Protein AF-A0A5C6EVF4-F1 (afdb_monomer_lite)

Structure (mmCIF, N/CA/C/O backbone):
data_AF-A0A5C6EVF4-F1
#
_entry.id   AF-A0A5C6EVF4-F1
#
loop_
_atom_site.group_PDB
_atom_site.id
_atom_site.type_symbol
_atom_site.label_atom_id
_atom_site.label_alt_id
_atom_site.label_comp_id
_atom_site.label_asym_id
_atom_site.label_entity_id
_atom_site.label_seq_id
_atom_site.pdbx_PDB_ins_code
_atom_site.Cartn_x
_atom_site.Cartn_y
_atom_site.Cartn_z
_atom_site.occupancy
_atom_site.B_iso_or_equiv
_atom_site.auth_seq_id
_atom_site.auth_comp_id
_atom_site.auth_asym_id
_atom_site.auth_atom_id
_atom_site.pdbx_PDB_model_num
ATOM 1 N N . MET A 1 1 ? 29.140 -7.090 -16.262 1.00 73.50 1 MET A N 1
ATOM 2 C CA . MET A 1 1 ? 27.922 -6.267 -16.407 1.00 73.50 1 MET A CA 1
ATOM 3 C C . MET A 1 1 ? 26.758 -7.102 -15.925 1.00 73.50 1 MET A C 1
ATOM 5 O O . MET A 1 1 ? 26.771 -8.298 -16.196 1.00 73.50 1 MET A O 1
ATOM 9 N N . GLU A 1 2 ? 25.838 -6.505 -15.172 1.00 84.00 2 GLU A N 1
ATOM 10 C CA . GLU A 1 2 ? 24.617 -7.190 -14.732 1.00 84.00 2 GLU A CA 1
ATOM 11 C C . GLU A 1 2 ? 23.631 -7.314 -15.898 1.00 84.00 2 GLU A C 1
ATOM 13 O O . GLU A 1 2 ? 23.546 -6.396 -16.714 1.00 84.00 2 GLU A O 1
ATOM 18 N N . THR A 1 3 ? 22.919 -8.438 -15.994 1.00 90.50 3 THR A N 1
ATOM 19 C CA . THR A 1 3 ? 21.890 -8.670 -17.025 1.00 90.50 3 THR A CA 1
ATOM 20 C C . THR A 1 3 ? 20.532 -8.100 -16.606 1.00 90.50 3 THR A C 1
ATOM 22 O O . THR A 1 3 ? 20.295 -7.849 -15.423 1.00 90.50 3 THR A O 1
ATOM 25 N N . PHE A 1 4 ? 19.599 -7.957 -17.557 1.00 90.12 4 PHE A N 1
ATOM 26 C CA . PHE A 1 4 ? 18.231 -7.516 -17.257 1.00 90.12 4 PHE A CA 1
ATOM 27 C C . PHE A 1 4 ? 17.559 -8.387 -16.186 1.00 90.12 4 PHE A C 1
ATOM 29 O O . PHE A 1 4 ? 16.957 -7.853 -15.262 1.00 90.12 4 PHE A O 1
ATOM 36 N N . ASP A 1 5 ? 17.725 -9.712 -16.248 1.00 90.88 5 ASP A N 1
ATOM 37 C CA . ASP A 1 5 ? 17.155 -10.640 -15.260 1.00 90.88 5 ASP A CA 1
ATOM 38 C C . ASP A 1 5 ? 17.727 -10.426 -13.852 1.00 90.88 5 ASP A C 1
ATOM 40 O O . ASP A 1 5 ? 17.012 -10.529 -12.855 1.00 90.88 5 ASP A O 1
ATOM 44 N N . GLN A 1 6 ? 19.016 -10.086 -13.755 1.00 91.69 6 GLN A N 1
ATOM 45 C CA . GLN A 1 6 ? 19.649 -9.785 -12.471 1.00 91.69 6 GLN A CA 1
ATOM 46 C C . GLN A 1 6 ? 19.089 -8.494 -11.868 1.00 91.69 6 GLN A C 1
ATOM 48 O O . GLN A 1 6 ? 18.802 -8.463 -10.672 1.00 91.69 6 GLN A O 1
ATOM 53 N N . ILE A 1 7 ? 18.858 -7.465 -12.689 1.00 92.06 7 ILE A N 1
ATOM 54 C CA . ILE A 1 7 ? 18.198 -6.217 -12.270 1.00 92.06 7 ILE A CA 1
ATOM 55 C C . ILE A 1 7 ? 16.728 -6.452 -11.922 1.00 92.06 7 ILE A C 1
ATOM 57 O O . ILE A 1 7 ? 16.199 -5.895 -10.955 1.00 92.06 7 ILE A O 1
ATOM 61 N N . TRP A 1 8 ? 16.046 -7.296 -12.694 1.00 91.19 8 TRP A N 1
ATOM 62 C CA . TRP A 1 8 ? 14.661 -7.661 -12.446 1.00 91.19 8 TRP A CA 1
ATOM 63 C C . TRP A 1 8 ? 14.494 -8.283 -11.064 1.00 91.19 8 TRP A C 1
ATOM 65 O O . TRP A 1 8 ? 13.592 -7.874 -10.326 1.00 91.19 8 TRP A O 1
ATOM 75 N N . GLU A 1 9 ? 15.373 -9.221 -10.706 1.00 91.38 9 GLU A N 1
ATOM 76 C CA . GLU A 1 9 ? 15.317 -9.920 -9.426 1.00 91.38 9 GLU A CA 1
ATOM 77 C C . GLU A 1 9 ? 15.802 -9.039 -8.270 1.00 91.38 9 GLU A C 1
ATOM 79 O O . GLU A 1 9 ? 15.127 -8.960 -7.242 1.00 91.38 9 GLU A O 1
ATOM 84 N N . SER A 1 10 ? 16.907 -8.304 -8.443 1.00 91.19 10 SER A N 1
ATOM 85 C CA . SER A 1 10 ? 17.450 -7.431 -7.393 1.00 91.19 10 SER A CA 1
ATOM 86 C C . SER A 1 10 ? 16.506 -6.276 -7.040 1.00 91.19 10 SER A C 1
ATOM 88 O O . SER A 1 10 ? 16.370 -5.919 -5.870 1.00 91.19 10 SER A O 1
ATOM 90 N N . SER A 1 11 ? 15.770 -5.743 -8.021 1.00 89.06 11 SER A N 1
ATOM 91 C CA . SER A 1 11 ? 14.781 -4.682 -7.794 1.00 89.06 11 SER A CA 1
ATOM 92 C C . SER A 1 11 ? 13.552 -5.141 -6.999 1.00 89.06 11 SER A C 1
ATOM 94 O O . SER A 1 11 ? 12.850 -4.296 -6.444 1.00 89.06 11 SER A O 1
ATOM 96 N N . ARG A 1 12 ? 13.269 -6.451 -6.878 1.00 86.38 12 ARG A N 1
ATOM 97 C CA . ARG A 1 12 ? 12.070 -6.948 -6.161 1.00 86.38 12 ARG A CA 1
ATOM 98 C C . ARG A 1 12 ? 12.056 -6.555 -4.690 1.00 86.38 12 ARG A C 1
ATOM 100 O O . ARG A 1 12 ? 10.969 -6.340 -4.152 1.00 86.38 12 ARG A O 1
ATOM 107 N N . THR A 1 13 ? 13.231 -6.456 -4.081 1.00 85.00 13 THR A N 1
ATOM 108 C CA . THR A 1 13 ? 13.448 -6.004 -2.705 1.00 85.00 13 THR A CA 1
ATOM 109 C C . THR A 1 13 ? 14.256 -4.715 -2.737 1.00 85.00 13 THR A C 1
ATOM 111 O O . THR A 1 13 ? 15.478 -4.730 -2.605 1.00 85.00 13 THR A O 1
ATOM 114 N N . ASN A 1 14 ? 13.567 -3.598 -2.956 1.00 87.19 14 ASN A N 1
ATOM 115 C CA . ASN A 1 14 ? 14.191 -2.281 -2.983 1.00 87.19 14 ASN A CA 1
ATOM 116 C C . ASN A 1 14 ? 14.121 -1.608 -1.601 1.00 87.19 14 ASN A C 1
ATOM 118 O O . ASN A 1 14 ? 13.573 -2.149 -0.637 1.00 87.19 14 ASN A O 1
ATOM 122 N N . SER A 1 15 ? 14.673 -0.400 -1.503 1.00 87.62 15 SER A N 1
ATOM 123 C CA . SER A 1 15 ? 14.695 0.393 -0.268 1.00 87.62 15 SER A CA 1
ATOM 124 C C . SER A 1 15 ? 13.306 0.749 0.280 1.00 87.62 15 SER A C 1
ATOM 126 O O . SER A 1 15 ? 13.203 1.111 1.451 1.00 87.62 15 SER A O 1
ATOM 128 N N . LEU A 1 16 ? 12.246 0.632 -0.526 1.00 89.50 16 LEU A N 1
ATOM 129 C CA . LEU A 1 16 ? 10.862 0.973 -0.187 1.00 89.50 16 LEU A CA 1
ATOM 130 C C . LEU A 1 16 ? 9.987 -0.260 0.095 1.00 89.50 16 LEU A C 1
ATOM 132 O O . LEU A 1 16 ? 8.871 -0.109 0.590 1.00 89.50 16 LEU A O 1
ATOM 136 N N . SER A 1 17 ? 10.486 -1.482 -0.127 1.00 88.81 17 SER A N 1
ATOM 137 C CA . SER A 1 17 ? 9.709 -2.725 0.033 1.00 88.81 17 SER A CA 1
ATOM 138 C C . SER A 1 17 ? 9.173 -2.988 1.447 1.00 88.81 17 SER A C 1
ATOM 140 O O . SER A 1 17 ? 8.289 -3.819 1.642 1.00 88.81 17 SER A O 1
ATOM 142 N N . TRP A 1 18 ? 9.673 -2.275 2.456 1.00 91.62 18 TRP A N 1
ATOM 143 C CA . TRP A 1 18 ? 9.192 -2.375 3.835 1.00 91.62 18 TRP A CA 1
ATOM 144 C C . TRP A 1 18 ? 8.047 -1.399 4.161 1.00 91.62 18 TRP A C 1
ATOM 146 O O . TRP A 1 18 ? 7.384 -1.561 5.187 1.00 91.62 18 TRP A O 1
ATOM 156 N N . MET A 1 19 ? 7.779 -0.398 3.315 1.00 93.44 19 MET A N 1
ATOM 157 C CA . MET A 1 19 ? 6.832 0.677 3.630 1.00 93.44 19 MET A CA 1
ATOM 158 C C . MET A 1 19 ? 5.379 0.195 3.641 1.00 93.44 19 MET A C 1
ATOM 160 O O . MET A 1 19 ? 4.650 0.462 4.598 1.00 93.44 19 MET A O 1
ATOM 164 N N . TYR A 1 20 ? 4.964 -0.568 2.623 1.00 93.50 20 TYR A N 1
ATOM 165 C CA . TYR A 1 20 ? 3.634 -1.183 2.585 1.00 93.50 20 TYR A CA 1
ATOM 166 C C . TYR A 1 20 ? 3.358 -2.062 3.822 1.00 93.50 20 TYR A C 1
ATOM 168 O O . TYR A 1 20 ? 2.381 -1.795 4.531 1.00 93.50 20 TYR A O 1
ATOM 176 N N . PRO A 1 21 ? 4.201 -3.062 4.165 1.00 94.75 21 PRO A N 1
ATOM 177 C CA . PRO A 1 21 ? 3.952 -3.875 5.351 1.00 94.75 21 PRO A CA 1
ATOM 178 C C . PRO A 1 21 ? 4.000 -3.047 6.641 1.00 94.75 21 PRO A C 1
ATOM 180 O O . PRO A 1 21 ? 3.198 -3.301 7.539 1.00 94.75 21 PRO A O 1
ATOM 183 N N . ALA A 1 22 ? 4.855 -2.023 6.736 1.00 95.50 22 ALA A N 1
ATOM 184 C CA . ALA A 1 22 ? 4.860 -1.118 7.885 1.00 95.50 22 ALA A CA 1
ATOM 185 C C . ALA A 1 22 ? 3.521 -0.380 8.054 1.00 95.50 22 ALA A C 1
ATOM 187 O O . ALA A 1 22 ? 2.990 -0.334 9.165 1.00 95.50 22 ALA A O 1
ATOM 188 N N . ALA A 1 23 ? 2.924 0.135 6.973 1.00 95.81 23 ALA A N 1
ATOM 189 C CA . ALA A 1 23 ? 1.599 0.758 7.027 1.00 95.81 23 ALA A CA 1
ATOM 190 C C . ALA A 1 23 ? 0.514 -0.230 7.482 1.00 95.81 23 ALA A C 1
ATOM 192 O O . ALA A 1 23 ? -0.317 0.117 8.326 1.00 95.81 23 ALA A O 1
ATOM 193 N N . VAL A 1 24 ? 0.548 -1.471 6.985 1.00 96.62 24 VAL A N 1
ATOM 194 C CA . VAL A 1 24 ? -0.399 -2.523 7.389 1.00 96.62 24 VAL A CA 1
ATOM 195 C C . VAL A 1 24 ? -0.267 -2.852 8.879 1.00 96.62 24 VAL A C 1
ATOM 197 O O . VAL A 1 24 ? -1.267 -2.863 9.600 1.00 96.62 24 VAL A O 1
ATOM 200 N N . TRP A 1 25 ? 0.952 -3.055 9.380 1.00 97.62 25 TRP A N 1
ATOM 201 C CA . TRP A 1 25 ? 1.181 -3.353 10.797 1.00 97.62 25 TRP A CA 1
ATOM 202 C C . TRP A 1 25 ? 0.789 -2.193 11.717 1.00 97.62 25 TRP A C 1
ATOM 204 O O . TRP A 1 25 ? 0.102 -2.408 12.720 1.00 97.62 25 TRP A O 1
ATOM 214 N N . CYS A 1 26 ? 1.149 -0.959 11.359 1.00 97.56 26 CYS A N 1
ATOM 215 C CA . CYS A 1 26 ? 0.763 0.236 12.109 1.00 97.56 26 CYS A CA 1
ATOM 216 C C . CYS A 1 26 ? -0.762 0.412 12.154 1.00 97.56 26 CYS A C 1
ATOM 218 O O . CYS A 1 26 ? -1.328 0.635 13.229 1.00 97.56 26 CYS A O 1
ATOM 220 N N . GLY A 1 27 ? -1.443 0.246 11.016 1.00 97.00 27 GLY A N 1
ATOM 221 C CA . GLY A 1 27 ? -2.901 0.319 10.938 1.00 97.00 27 GLY A CA 1
ATOM 222 C C . GLY A 1 27 ? -3.581 -0.741 11.807 1.00 97.00 27 GLY A C 1
ATOM 223 O O . GLY A 1 27 ? -4.494 -0.425 12.576 1.00 97.00 27 GLY A O 1
ATOM 224 N N . ALA A 1 28 ? -3.090 -1.984 11.773 1.00 97.12 28 ALA A N 1
ATOM 225 C CA . ALA A 1 28 ? -3.585 -3.062 12.626 1.00 97.12 28 ALA A CA 1
ATOM 226 C C . ALA A 1 28 ? -3.408 -2.742 14.122 1.00 97.12 28 ALA A C 1
ATOM 228 O O . ALA A 1 28 ? -4.360 -2.869 14.900 1.00 97.12 28 ALA A O 1
ATOM 229 N N . GLY A 1 29 ? -2.227 -2.259 14.522 1.00 97.19 29 GLY A N 1
ATOM 230 C CA . GLY A 1 29 ? -1.942 -1.841 15.897 1.00 97.19 29 GLY A CA 1
ATOM 231 C C . GLY A 1 29 ? -2.880 -0.732 16.385 1.00 97.19 29 GLY A C 1
ATOM 232 O O . GLY A 1 29 ? -3.440 -0.817 17.482 1.00 97.19 29 GLY A O 1
ATOM 233 N N . ILE A 1 30 ? -3.143 0.269 15.545 1.00 97.00 30 ILE A N 1
ATOM 234 C CA . ILE A 1 30 ? -4.071 1.361 15.866 1.00 97.00 30 ILE A CA 1
ATOM 235 C C . ILE A 1 30 ? -5.510 0.853 15.997 1.00 97.00 30 ILE A C 1
ATOM 237 O O . ILE A 1 30 ? -6.214 1.248 16.928 1.00 97.00 30 ILE A O 1
ATOM 241 N N . LEU A 1 31 ? -5.961 -0.070 15.143 1.00 97.00 31 LEU A N 1
ATOM 242 C CA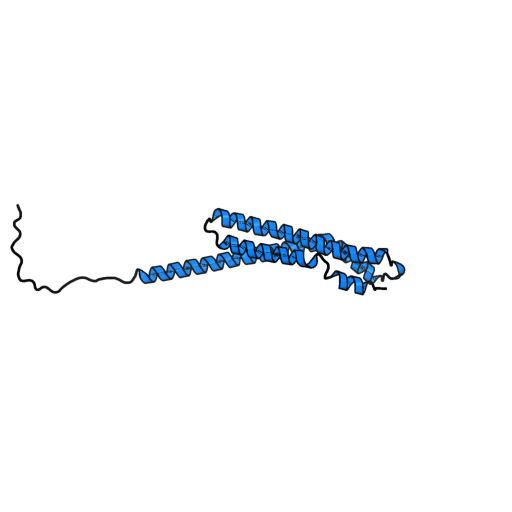 . LEU A 1 31 ? -7.294 -0.674 15.269 1.00 97.00 31 LEU A CA 1
ATOM 243 C C . LEU A 1 31 ? -7.470 -1.455 16.576 1.00 97.00 31 LEU A C 1
ATOM 245 O O . LEU A 1 31 ? -8.554 -1.421 17.182 1.00 97.00 31 LEU A O 1
ATOM 249 N N . ILE A 1 32 ? -6.415 -2.130 17.032 1.00 95.69 32 ILE A N 1
ATOM 250 C CA . ILE A 1 32 ? -6.383 -2.804 18.331 1.00 95.69 32 ILE A CA 1
ATOM 251 C C . ILE A 1 32 ? -6.482 -1.768 19.455 1.00 95.69 32 ILE A C 1
ATOM 253 O O . ILE A 1 32 ? -7.388 -1.865 20.287 1.00 95.69 32 ILE A O 1
ATOM 257 N N . ALA A 1 33 ? -5.646 -0.727 19.439 1.00 95.25 33 ALA A N 1
ATOM 258 C CA . ALA A 1 33 ? -5.661 0.335 20.447 1.00 95.25 33 ALA A CA 1
ATOM 259 C C . ALA A 1 33 ? -7.035 1.029 20.539 1.00 95.25 33 ALA A C 1
ATOM 261 O O . ALA A 1 33 ? -7.625 1.146 21.618 1.00 95.25 33 ALA A O 1
ATOM 262 N N . LEU A 1 34 ? -7.621 1.392 19.394 1.00 94.50 34 LEU A N 1
ATOM 263 C CA . LEU A 1 34 ? -8.960 1.980 19.307 1.00 94.50 34 LEU A CA 1
ATOM 264 C C . LEU A 1 34 ? -10.047 1.050 19.863 1.00 94.50 34 LEU A C 1
ATOM 266 O O . LEU A 1 34 ? -11.064 1.515 20.383 1.00 94.50 34 LEU A O 1
ATOM 270 N N . SER A 1 35 ? -9.862 -0.269 19.782 1.00 91.06 35 SER A N 1
ATOM 271 C CA . SER A 1 35 ? -10.843 -1.239 20.283 1.00 91.06 35 SER A CA 1
ATOM 272 C C . SER A 1 35 ? -10.980 -1.225 21.807 1.00 91.06 35 SER A C 1
ATOM 274 O O . SER A 1 35 ? -12.066 -1.547 22.308 1.00 91.06 35 SER A O 1
ATOM 276 N N . VAL A 1 36 ? -9.948 -0.777 22.527 1.00 91.94 36 VAL A N 1
ATOM 277 C CA . VAL A 1 36 ? -9.935 -0.649 23.994 1.00 91.94 36 VAL A CA 1
ATOM 278 C C . VAL A 1 36 ? -10.648 0.625 24.468 1.00 91.94 36 VAL A C 1
ATOM 280 O O . VAL A 1 36 ? -11.184 0.667 25.578 1.00 91.94 36 VAL A O 1
ATOM 283 N N . ILE A 1 37 ? -10.759 1.649 23.615 1.00 92.44 37 ILE A N 1
ATOM 284 C CA . ILE A 1 37 ? -11.390 2.928 23.966 1.00 92.44 37 ILE A CA 1
ATOM 285 C C . ILE A 1 37 ? -12.845 2.716 24.405 1.00 92.44 37 ILE A C 1
ATOM 287 O O . ILE A 1 37 ? -13.647 2.071 23.715 1.00 92.44 37 ILE A O 1
ATOM 291 N N . LYS A 1 38 ? -13.211 3.292 25.559 1.00 89.38 38 LYS A N 1
ATOM 292 C CA . LYS A 1 38 ? -14.564 3.205 26.137 1.00 89.38 38 LYS A CA 1
ATOM 293 C C . LYS A 1 38 ? -15.587 3.988 25.311 1.00 89.38 38 LYS A C 1
ATOM 295 O O . LYS A 1 38 ? -16.633 3.428 24.965 1.00 89.38 38 LYS A O 1
ATOM 300 N N . ASN A 1 39 ? -15.258 5.227 24.933 1.00 94.38 39 ASN A N 1
ATOM 301 C CA . ASN A 1 39 ? -16.133 6.108 24.157 1.00 94.38 39 ASN A CA 1
ATOM 302 C C . ASN A 1 39 ? -16.507 5.467 22.806 1.00 94.38 39 ASN A C 1
ATOM 304 O O . ASN A 1 39 ? -15.653 5.185 21.966 1.00 94.38 39 ASN A O 1
ATOM 308 N N . ARG A 1 40 ? -17.807 5.213 22.611 1.00 90.62 40 ARG A N 1
ATOM 309 C CA . ARG A 1 40 ? -18.341 4.513 21.434 1.00 90.62 40 ARG A CA 1
ATOM 310 C C . ARG A 1 40 ? -18.195 5.329 20.152 1.00 90.62 40 ARG A C 1
ATOM 312 O O . ARG A 1 40 ? -17.905 4.732 19.117 1.00 90.62 40 ARG A O 1
ATOM 319 N N . TRP A 1 41 ? -18.399 6.641 20.224 1.00 94.06 41 TRP A N 1
ATOM 320 C CA . TRP A 1 41 ? -18.302 7.536 19.072 1.00 94.06 41 TRP A CA 1
ATOM 321 C C . TRP A 1 41 ? -16.861 7.650 18.596 1.00 94.06 41 TRP A C 1
ATOM 323 O O . TRP A 1 41 ? -16.575 7.290 17.457 1.00 94.06 41 TRP A O 1
ATOM 333 N N . LEU A 1 42 ? -15.947 8.010 19.504 1.00 93.88 42 LEU A N 1
ATOM 334 C CA . LEU A 1 42 ? -14.518 8.115 19.201 1.00 93.88 42 LEU A CA 1
ATOM 335 C C . LEU A 1 42 ? -13.956 6.800 18.650 1.00 93.88 42 LEU A C 1
ATOM 337 O O . LEU A 1 42 ? -13.235 6.799 17.662 1.00 93.88 42 LEU A O 1
ATOM 341 N N . ARG A 1 43 ? -14.348 5.660 19.230 1.00 93.69 43 ARG A N 1
ATOM 342 C CA . ARG A 1 43 ? -13.939 4.340 18.736 1.00 93.69 43 ARG A CA 1
ATOM 343 C C . ARG A 1 43 ? -14.429 4.062 17.316 1.00 93.69 43 ARG A C 1
ATOM 345 O O . ARG A 1 43 ? -13.682 3.509 16.520 1.00 93.69 43 ARG A O 1
ATOM 352 N N . ARG A 1 44 ? -15.692 4.365 17.003 1.00 93.56 44 ARG A N 1
ATOM 353 C CA . ARG A 1 44 ? -16.267 4.091 15.675 1.00 93.56 44 ARG A CA 1
ATOM 354 C C . ARG A 1 44 ? -15.655 4.988 14.609 1.00 93.56 44 ARG A C 1
ATOM 356 O O . ARG A 1 44 ? -15.177 4.471 13.608 1.00 93.56 44 ARG A O 1
ATOM 363 N N . ILE A 1 45 ? -15.634 6.295 14.862 1.00 96.25 45 ILE A N 1
ATOM 364 C CA . ILE A 1 45 ? -15.051 7.276 13.943 1.00 96.25 45 ILE A CA 1
ATOM 365 C C . ILE A 1 45 ? -13.558 7.000 13.777 1.00 96.25 45 ILE A C 1
ATOM 367 O O . ILE A 1 45 ? -13.088 6.898 12.653 1.00 96.25 45 ILE A O 1
ATOM 371 N N . GLY A 1 46 ? -12.836 6.772 14.878 1.00 96.12 46 GLY A N 1
ATOM 372 C CA . GLY A 1 46 ? -11.415 6.439 14.844 1.00 96.12 46 GLY A CA 1
ATOM 373 C C . GLY A 1 46 ? -11.123 5.175 14.039 1.00 96.12 46 GLY A C 1
ATOM 374 O O . GLY A 1 46 ? -10.172 5.163 13.270 1.00 96.12 46 GLY A O 1
ATOM 375 N N . LYS A 1 47 ? -11.949 4.122 14.153 1.00 96.44 47 LYS A N 1
ATOM 376 C CA . LYS A 1 47 ? -11.776 2.903 13.345 1.00 96.44 47 LYS A CA 1
ATOM 377 C C . LYS A 1 47 ? -11.979 3.171 11.860 1.00 96.44 47 LYS A C 1
ATOM 379 O O . LYS A 1 47 ? -11.179 2.698 11.068 1.00 96.44 47 LYS A O 1
ATOM 384 N N . LEU A 1 48 ? -13.019 3.919 11.490 1.00 96.88 48 LEU A N 1
ATOM 385 C CA . LEU A 1 48 ? -13.249 4.289 10.092 1.00 96.88 48 LEU A CA 1
ATOM 386 C C . LEU A 1 48 ? -12.083 5.127 9.558 1.00 96.88 48 LEU A C 1
ATOM 388 O O . LEU A 1 48 ? -11.516 4.782 8.528 1.00 96.88 48 LEU A O 1
ATOM 392 N N . ALA A 1 49 ? -11.668 6.156 10.299 1.00 97.31 49 ALA A N 1
ATOM 393 C CA . ALA A 1 49 ? -10.531 6.994 9.938 1.00 97.31 49 ALA A CA 1
ATOM 394 C C . ALA A 1 49 ? -9.236 6.181 9.794 1.00 97.31 49 ALA A C 1
ATOM 396 O O . ALA A 1 49 ? -8.502 6.382 8.835 1.00 97.31 49 ALA A O 1
ATOM 397 N N . ALA A 1 50 ? -8.982 5.225 10.693 1.00 97.12 50 ALA A N 1
ATOM 398 C CA . ALA A 1 50 ? -7.829 4.337 10.597 1.00 97.12 50 ALA A CA 1
ATOM 399 C C . ALA A 1 50 ? -7.914 3.422 9.366 1.00 97.12 50 ALA A C 1
ATOM 401 O O . ALA A 1 50 ? -6.946 3.333 8.625 1.00 97.12 50 ALA A O 1
ATOM 402 N N . ILE A 1 51 ? -9.061 2.785 9.106 1.00 97.75 51 ILE A N 1
ATOM 403 C CA . ILE A 1 51 ? -9.240 1.907 7.937 1.00 97.75 51 ILE A CA 1
ATOM 404 C C . ILE A 1 51 ? -8.965 2.677 6.642 1.00 97.75 51 ILE A C 1
ATOM 406 O O . ILE A 1 51 ? -8.139 2.246 5.844 1.00 97.75 51 ILE A O 1
ATOM 410 N N . PHE A 1 52 ? -9.626 3.820 6.441 1.00 97.50 52 PHE A N 1
ATOM 411 C CA . PHE A 1 52 ? -9.462 4.604 5.216 1.00 97.50 52 PHE A CA 1
ATOM 412 C C . PHE A 1 52 ? -8.079 5.252 5.132 1.00 97.50 52 PHE A C 1
ATOM 414 O O . PHE A 1 52 ? -7.424 5.152 4.100 1.00 97.50 52 PHE A O 1
ATOM 421 N N . GLY A 1 53 ? -7.603 5.867 6.215 1.00 97.62 53 GLY A N 1
ATOM 422 C CA . GLY A 1 53 ? -6.308 6.544 6.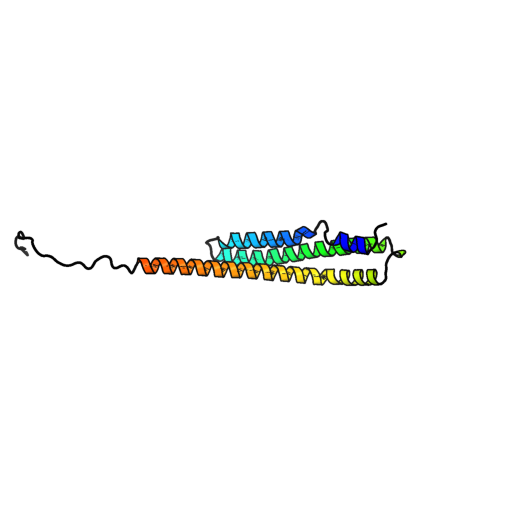242 1.00 97.62 53 GLY A CA 1
ATOM 423 C C . GLY A 1 53 ? -5.144 5.590 5.980 1.00 97.62 53 GLY A C 1
ATOM 424 O O . GLY A 1 53 ? -4.291 5.882 5.147 1.00 97.62 53 GLY A O 1
ATOM 425 N N . PHE A 1 54 ? -5.131 4.418 6.622 1.00 97.56 54 PHE A N 1
ATOM 426 C CA . PHE A 1 54 ? -4.078 3.431 6.383 1.00 97.56 54 PHE A CA 1
ATOM 427 C C . PHE A 1 54 ? -4.230 2.699 5.050 1.00 97.56 54 PHE A C 1
ATOM 429 O O . PHE A 1 54 ? -3.214 2.311 4.485 1.00 97.56 54 PHE A O 1
ATOM 436 N N . ALA A 1 55 ? -5.443 2.538 4.510 1.00 97.38 55 ALA A N 1
ATOM 437 C CA . ALA A 1 55 ? -5.615 2.021 3.151 1.00 97.38 55 ALA A CA 1
ATOM 438 C C . ALA A 1 55 ? -5.049 2.993 2.101 1.00 97.38 55 ALA A C 1
ATOM 440 O O . ALA A 1 55 ? -4.364 2.560 1.175 1.00 97.38 55 ALA A O 1
ATOM 441 N N . ILE A 1 56 ? -5.263 4.303 2.274 1.00 97.50 56 ILE A N 1
ATOM 442 C CA . ILE A 1 56 ? -4.663 5.336 1.416 1.00 97.50 56 ILE A CA 1
ATOM 443 C C . ILE A 1 56 ? -3.137 5.305 1.545 1.00 97.50 56 ILE A C 1
ATOM 445 O O . ILE A 1 56 ? -2.453 5.198 0.536 1.00 97.50 56 ILE A O 1
ATOM 449 N N . LEU A 1 57 ? -2.591 5.302 2.767 1.00 96.75 57 LEU A N 1
ATOM 450 C CA . LEU A 1 57 ? -1.138 5.209 2.969 1.00 96.75 57 LEU A CA 1
ATOM 451 C C . LEU A 1 57 ? -0.537 3.933 2.365 1.00 96.75 57 LEU A C 1
ATOM 453 O O . LEU A 1 57 ? 0.520 3.990 1.750 1.00 96.75 57 LEU A O 1
ATOM 457 N N . ALA A 1 58 ? -1.209 2.789 2.507 1.00 96.44 58 ALA A N 1
ATOM 458 C CA . ALA A 1 58 ? -0.778 1.540 1.890 1.00 96.44 58 ALA A CA 1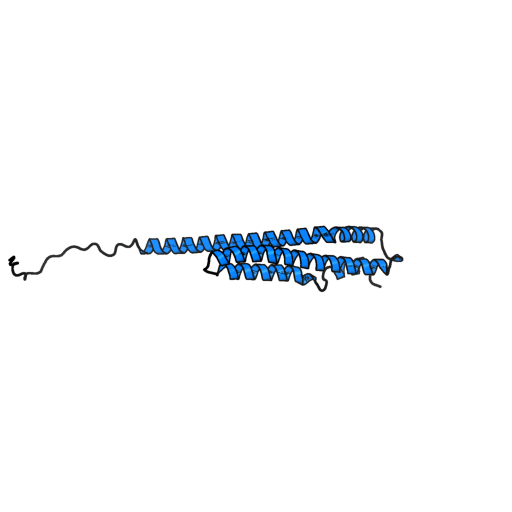
ATOM 459 C C . ALA A 1 58 ? -0.784 1.634 0.355 1.00 96.44 58 ALA A C 1
ATOM 461 O O . ALA A 1 58 ? 0.152 1.158 -0.283 1.00 96.44 58 ALA A O 1
ATOM 462 N N . THR A 1 59 ? -1.791 2.296 -0.224 1.00 97.00 59 THR A N 1
ATOM 463 C CA . THR A 1 59 ? -1.860 2.578 -1.667 1.00 97.00 59 THR A CA 1
ATOM 464 C C . THR A 1 59 ? -0.659 3.417 -2.098 1.00 97.00 59 THR A C 1
ATOM 466 O O . THR A 1 59 ? 0.088 2.998 -2.976 1.00 97.00 59 THR A O 1
ATOM 469 N N . GLU A 1 60 ? -0.410 4.544 -1.431 1.00 96.50 60 GLU A N 1
ATOM 470 C CA . GLU A 1 60 ? 0.708 5.445 -1.740 1.00 96.50 60 GLU A CA 1
ATOM 471 C C . GLU A 1 60 ? 2.070 4.753 -1.606 1.00 96.50 60 GLU A C 1
ATOM 473 O O . GLU A 1 60 ? 2.912 4.840 -2.496 1.00 96.50 60 GLU A O 1
ATOM 478 N N . PHE A 1 61 ? 2.292 4.000 -0.529 1.00 96.19 61 PHE A N 1
ATOM 479 C CA . PHE A 1 61 ? 3.551 3.279 -0.334 1.00 96.19 61 PHE A CA 1
ATOM 480 C C . PHE A 1 61 ? 3.742 2.153 -1.345 1.00 96.19 61 PHE A C 1
ATOM 482 O O . PHE A 1 61 ? 4.855 1.958 -1.829 1.00 96.19 61 PHE A O 1
ATOM 489 N N . SER A 1 62 ? 2.671 1.453 -1.726 1.00 95.31 62 SER A N 1
ATOM 490 C CA . SER A 1 62 ? 2.747 0.472 -2.811 1.00 95.31 62 SER A CA 1
ATOM 491 C C . SER A 1 62 ? 3.018 1.134 -4.168 1.00 95.31 62 SER A C 1
ATOM 493 O O . SER A 1 62 ? 3.778 0.586 -4.962 1.00 95.31 62 SER A O 1
ATOM 495 N N . ALA A 1 63 ? 2.481 2.336 -4.417 1.00 95.62 63 ALA A N 1
ATOM 496 C CA . ALA A 1 63 ? 2.783 3.120 -5.614 1.00 95.62 63 ALA A CA 1
ATOM 497 C C . ALA A 1 63 ? 4.256 3.508 -5.674 1.00 95.62 63 ALA A C 1
ATOM 499 O O . ALA A 1 63 ? 4.894 3.297 -6.701 1.00 95.62 63 ALA A O 1
ATOM 500 N N . GLN A 1 64 ? 4.811 4.002 -4.569 1.00 94.94 64 GLN A N 1
ATOM 501 C CA . GLN A 1 64 ? 6.228 4.348 -4.482 1.00 94.94 64 GLN A CA 1
ATOM 502 C C . GLN A 1 64 ? 7.125 3.122 -4.680 1.00 94.94 64 GLN A C 1
ATOM 504 O O . GLN A 1 64 ? 8.084 3.185 -5.445 1.00 94.94 64 GLN A O 1
ATOM 509 N N . GLU A 1 65 ? 6.797 1.992 -4.049 1.00 94.19 65 GLU A N 1
ATOM 510 C CA . GLU A 1 65 ? 7.549 0.750 -4.218 1.00 94.19 65 GLU A CA 1
ATOM 511 C C . GLU A 1 65 ? 7.524 0.263 -5.674 1.00 94.19 65 GLU A C 1
ATOM 513 O O . GLU A 1 65 ? 8.579 -0.041 -6.229 1.00 94.19 65 GLU A O 1
ATOM 518 N N . ILE A 1 66 ? 6.340 0.182 -6.290 1.00 94.06 66 ILE A N 1
ATOM 519 C CA . ILE A 1 66 ? 6.163 -0.288 -7.673 1.00 94.06 66 ILE A CA 1
ATOM 520 C C . ILE A 1 66 ? 6.846 0.665 -8.657 1.00 94.06 66 ILE A C 1
ATOM 522 O O . ILE A 1 66 ? 7.541 0.211 -9.566 1.00 94.06 66 ILE A O 1
ATOM 526 N N . TYR A 1 67 ? 6.708 1.974 -8.445 1.00 95.25 67 TYR A N 1
ATOM 527 C CA . TYR A 1 67 ? 7.394 2.980 -9.244 1.00 95.25 67 TYR A CA 1
ATOM 528 C C . TYR A 1 67 ? 8.910 2.821 -9.169 1.00 95.25 67 TYR A C 1
ATOM 530 O O . TYR A 1 67 ? 9.566 2.814 -10.205 1.00 95.25 67 TYR A O 1
ATOM 538 N N . GLU A 1 68 ? 9.473 2.636 -7.976 1.00 94.19 68 GLU A N 1
ATOM 539 C CA . GLU A 1 68 ? 10.917 2.478 -7.813 1.00 94.19 68 GLU A CA 1
ATOM 540 C C . GLU A 1 68 ? 11.432 1.197 -8.489 1.00 94.19 68 GLU A C 1
ATOM 542 O O . GLU A 1 68 ? 12.479 1.222 -9.137 1.00 94.19 68 GLU A O 1
ATOM 547 N N . LYS A 1 69 ? 10.671 0.091 -8.426 1.00 93.31 69 LYS A N 1
ATOM 548 C CA . LYS A 1 69 ? 10.984 -1.145 -9.175 1.00 93.31 69 LYS A CA 1
ATOM 549 C C . LYS A 1 69 ? 11.055 -0.878 -10.670 1.00 93.31 69 LYS A C 1
ATOM 551 O O . LYS A 1 69 ? 12.052 -1.208 -11.311 1.00 93.31 69 LYS A O 1
ATOM 556 N N . TRP A 1 70 ? 10.006 -0.264 -11.207 1.00 95.00 70 TRP A N 1
ATOM 557 C CA . TRP A 1 70 ? 9.919 0.057 -12.623 1.00 95.00 70 TRP A CA 1
ATOM 558 C C . TRP A 1 70 ? 11.025 1.028 -13.053 1.00 95.00 70 TRP A C 1
ATOM 560 O O . TRP A 1 70 ? 11.671 0.804 -14.075 1.00 95.00 70 TRP A O 1
ATOM 570 N N . ARG A 1 71 ? 11.304 2.059 -12.244 1.00 94.88 71 ARG A N 1
ATOM 571 C CA . ARG A 1 71 ? 12.342 3.068 -12.492 1.00 94.88 71 ARG A CA 1
ATOM 572 C C . ARG A 1 71 ? 13.718 2.427 -12.647 1.00 94.88 71 ARG A C 1
ATOM 574 O O . ARG A 1 71 ? 14.389 2.706 -13.634 1.00 94.88 71 ARG A O 1
ATOM 581 N N . LEU A 1 72 ? 14.114 1.544 -11.725 1.00 93.75 72 LEU A N 1
ATOM 582 C CA . LEU A 1 72 ? 15.406 0.844 -11.779 1.00 93.75 72 LEU A CA 1
ATOM 583 C C . LEU A 1 72 ? 15.541 -0.021 -13.043 1.00 93.75 72 LEU A C 1
ATOM 585 O O . LEU A 1 72 ? 16.578 -0.011 -13.706 1.00 93.75 72 LEU A O 1
ATOM 589 N N . ARG A 1 73 ? 14.475 -0.741 -13.409 1.00 94.38 73 ARG A N 1
ATOM 590 C CA . ARG A 1 73 ? 14.444 -1.592 -14.611 1.00 94.38 73 ARG A CA 1
ATOM 591 C C . ARG A 1 73 ? 14.492 -0.762 -15.891 1.00 94.38 73 ARG A C 1
ATOM 593 O O . ARG A 1 73 ? 15.179 -1.133 -16.840 1.00 94.38 73 ARG A O 1
ATOM 600 N N . ARG A 1 74 ? 13.778 0.366 -15.9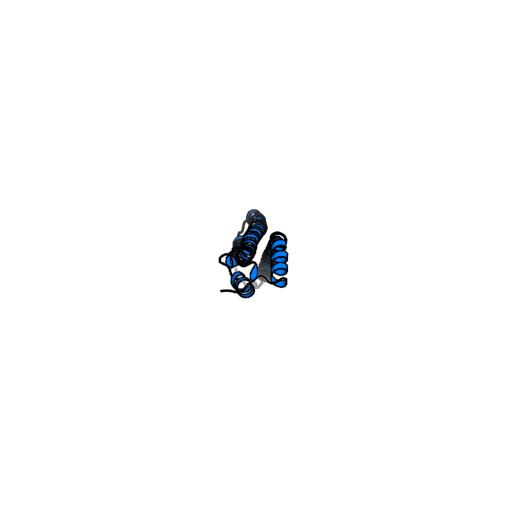08 1.00 94.69 74 ARG A N 1
ATOM 601 C CA . ARG A 1 74 ? 13.749 1.298 -17.035 1.00 94.69 74 ARG A CA 1
ATOM 602 C C . ARG A 1 74 ? 15.103 1.965 -17.244 1.00 94.69 74 ARG A C 1
ATOM 604 O O . ARG A 1 74 ? 15.594 1.976 -18.365 1.00 94.69 74 ARG A O 1
ATOM 611 N N . GLU A 1 75 ? 15.714 2.453 -16.169 1.00 95.00 75 GLU A N 1
ATOM 612 C CA . GLU A 1 75 ? 17.028 3.098 -16.191 1.00 95.00 75 GLU A CA 1
ATOM 613 C C . GLU A 1 75 ? 18.107 2.152 -16.734 1.00 95.00 75 GLU A C 1
ATOM 615 O O . GLU A 1 75 ? 18.884 2.536 -17.608 1.00 95.00 75 GLU A O 1
ATOM 620 N N . TRP A 1 76 ? 18.114 0.886 -16.300 1.00 94.50 76 TRP A N 1
ATOM 621 C CA . TRP A 1 76 ? 19.042 -0.100 -16.855 1.00 94.50 76 TRP A CA 1
ATOM 622 C C . TRP A 1 76 ? 18.806 -0.343 -18.352 1.00 94.50 76 TRP A C 1
ATOM 624 O O . TRP A 1 76 ? 19.774 -0.389 -19.114 1.00 94.50 76 TRP A O 1
ATOM 634 N N . ALA A 1 77 ? 17.542 -0.469 -18.776 1.00 93.88 77 ALA A N 1
ATOM 635 C CA . ALA A 1 77 ? 17.184 -0.727 -20.172 1.00 93.88 77 ALA A CA 1
ATOM 636 C C . ALA A 1 77 ? 17.579 0.431 -21.101 1.00 93.88 77 ALA A C 1
ATOM 638 O O . ALA A 1 77 ? 18.085 0.194 -22.197 1.00 93.88 77 ALA A O 1
ATOM 639 N N . ASP A 1 78 ? 17.403 1.674 -20.647 1.00 94.38 78 ASP A N 1
ATOM 640 C CA . ASP A 1 78 ? 17.791 2.868 -21.402 1.00 94.38 78 ASP A CA 1
ATOM 641 C C . ASP A 1 78 ? 19.326 2.985 -21.542 1.00 94.38 78 ASP A C 1
ATOM 643 O O . ASP A 1 78 ? 19.819 3.455 -22.568 1.00 94.38 78 ASP A O 1
ATOM 647 N N . LEU A 1 79 ? 20.095 2.510 -20.553 1.00 94.88 79 LEU A N 1
ATOM 648 C CA . LEU A 1 79 ? 21.565 2.496 -20.589 1.00 94.88 79 LEU A CA 1
ATOM 649 C C . LEU A 1 79 ? 22.156 1.332 -21.404 1.00 94.88 79 LEU A C 1
ATOM 651 O O . LEU A 1 79 ? 23.277 1.444 -21.904 1.00 94.88 79 LEU A O 1
ATOM 655 N N . HIS A 1 80 ? 21.422 0.224 -21.557 1.00 93.56 80 HIS A N 1
ATOM 656 C CA . HIS A 1 80 ? 21.907 -1.001 -22.208 1.00 93.56 80 HIS A CA 1
ATOM 657 C C . HIS A 1 80 ? 20.977 -1.502 -23.332 1.00 93.56 80 HIS A C 1
ATOM 659 O O . HIS A 1 80 ? 20.642 -2.689 -23.363 1.00 93.56 80 HIS A O 1
ATOM 665 N N . PRO A 1 81 ? 20.600 -0.663 -24.319 1.00 91.56 81 PRO A N 1
ATOM 666 C CA . PRO A 1 81 ? 19.612 -1.036 -25.335 1.00 91.56 81 PRO A CA 1
ATOM 667 C C . PRO A 1 81 ? 20.053 -2.234 -26.186 1.00 91.56 81 PRO A C 1
ATOM 669 O O . PRO A 1 81 ? 19.232 -3.056 -26.575 1.00 91.56 81 PRO A O 1
ATOM 672 N N . ALA A 1 82 ? 21.360 -2.380 -26.433 1.00 92.81 82 ALA A N 1
ATOM 673 C CA . ALA A 1 82 ? 21.917 -3.504 -27.189 1.00 92.81 82 ALA A CA 1
ATOM 674 C C . ALA A 1 82 ? 21.874 -4.848 -26.433 1.00 92.81 82 ALA A C 1
ATOM 676 O O . ALA A 1 82 ? 22.075 -5.893 -27.045 1.00 92.81 82 ALA A O 1
ATOM 677 N N . GLN A 1 83 ? 21.653 -4.826 -25.114 1.00 91.50 83 GLN A N 1
ATOM 678 C CA . GLN A 1 83 ? 21.561 -6.019 -24.262 1.00 91.50 83 GLN A CA 1
ATOM 679 C C . GLN A 1 83 ? 20.107 -6.364 -23.910 1.00 91.50 83 GLN A C 1
ATOM 681 O O . GLN A 1 83 ? 19.861 -7.349 -23.215 1.00 91.50 83 GLN A O 1
ATOM 686 N N . MET A 1 84 ? 19.147 -5.554 -24.367 1.00 92.56 84 MET A N 1
ATOM 687 C CA . MET A 1 84 ? 17.736 -5.735 -24.069 1.00 92.56 84 MET A CA 1
ATOM 688 C C . MET A 1 84 ? 17.129 -6.800 -24.982 1.00 92.56 84 MET A C 1
ATOM 690 O O . MET A 1 84 ? 17.158 -6.675 -26.206 1.00 92.56 84 MET A O 1
ATOM 694 N N . THR A 1 85 ? 16.563 -7.845 -24.385 1.00 92.25 85 THR A N 1
ATOM 695 C CA . THR A 1 85 ? 15.809 -8.866 -25.117 1.00 92.25 85 THR A CA 1
ATOM 696 C C . THR A 1 85 ? 14.385 -8.386 -25.394 1.00 92.25 85 THR A C 1
ATOM 698 O O . THR A 1 85 ? 13.859 -7.515 -24.697 1.00 92.25 85 THR A O 1
ATOM 701 N N . GLU A 1 86 ? 13.738 -8.969 -26.403 1.00 93.38 86 GLU A N 1
ATOM 702 C CA . GLU A 1 86 ? 12.337 -8.671 -26.727 1.00 93.38 86 GLU A CA 1
ATOM 703 C C . GLU A 1 86 ? 11.401 -9.032 -25.560 1.00 93.38 86 GLU A C 1
ATOM 705 O O . GLU A 1 86 ? 10.576 -8.212 -25.153 1.00 93.38 86 GLU A O 1
ATOM 710 N N . ASP A 1 87 ? 11.624 -10.190 -24.931 1.00 92.56 87 ASP A N 1
ATOM 711 C CA . ASP A 1 87 ? 10.904 -10.616 -23.725 1.00 92.56 87 ASP A CA 1
ATOM 712 C C . ASP A 1 87 ? 11.098 -9.633 -22.559 1.00 92.56 87 ASP A C 1
ATOM 714 O O . ASP A 1 87 ? 10.140 -9.273 -21.870 1.00 92.56 87 ASP A O 1
ATOM 718 N N . GLY A 1 88 ? 12.329 -9.150 -22.350 1.00 91.50 88 GLY A N 1
ATOM 719 C CA . GLY A 1 88 ? 12.632 -8.162 -21.316 1.00 91.50 88 GLY A CA 1
ATOM 720 C C . GLY A 1 88 ? 11.917 -6.833 -21.565 1.00 91.50 88 GLY A C 1
ATOM 721 O O . GLY A 1 88 ? 11.374 -6.226 -20.638 1.00 91.50 88 GLY A O 1
ATOM 722 N N . LEU A 1 89 ? 11.856 -6.395 -22.825 1.00 92.00 89 LEU A N 1
ATOM 723 C CA . LEU A 1 89 ? 11.130 -5.190 -23.222 1.00 92.00 89 LEU A CA 1
ATOM 724 C C . LEU A 1 89 ? 9.627 -5.335 -22.983 1.00 92.00 89 LEU A C 1
ATOM 726 O O . LEU A 1 89 ? 9.018 -4.436 -22.401 1.00 92.00 89 LEU A O 1
ATOM 730 N N . GLN A 1 90 ? 9.044 -6.475 -23.356 1.00 94.44 90 GLN A N 1
ATOM 731 C CA . GLN A 1 90 ? 7.637 -6.759 -23.096 1.00 94.44 90 GLN A CA 1
ATOM 732 C C . GLN A 1 90 ? 7.337 -6.769 -21.591 1.00 94.44 90 GLN A C 1
ATOM 734 O O . GLN A 1 90 ? 6.363 -6.149 -21.155 1.00 94.44 90 GLN A O 1
ATOM 739 N N . ALA A 1 91 ? 8.191 -7.407 -20.784 1.00 91.12 91 ALA A N 1
ATOM 740 C CA . ALA A 1 91 ? 8.059 -7.423 -19.329 1.00 91.12 91 ALA A CA 1
ATOM 741 C C . ALA A 1 91 ? 8.101 -6.004 -18.737 1.00 91.12 91 ALA A C 1
ATOM 743 O O . ALA A 1 91 ? 7.256 -5.656 -17.912 1.00 91.12 91 ALA A O 1
ATOM 744 N N . LEU A 1 92 ? 9.022 -5.156 -19.204 1.00 93.44 92 LEU A N 1
ATOM 745 C CA . LEU A 1 92 ? 9.128 -3.759 -18.778 1.00 93.44 92 LEU A CA 1
ATOM 746 C C . LEU A 1 92 ? 7.893 -2.925 -19.165 1.00 93.44 92 LEU A C 1
ATOM 748 O O . LEU A 1 92 ? 7.464 -2.061 -18.397 1.00 93.44 92 LEU A O 1
ATOM 752 N N . THR A 1 93 ? 7.300 -3.173 -20.337 1.00 92.50 93 THR A N 1
ATOM 753 C CA . THR A 1 93 ? 6.054 -2.514 -20.761 1.00 92.50 93 THR A CA 1
ATOM 754 C C . THR A 1 93 ? 4.873 -2.914 -19.878 1.00 92.50 93 THR A C 1
ATOM 756 O O . THR A 1 93 ? 4.117 -2.045 -19.440 1.00 92.50 93 THR A O 1
ATOM 759 N N . VAL A 1 94 ? 4.724 -4.207 -19.578 1.00 91.38 94 VAL A N 1
ATOM 760 C CA . VAL A 1 94 ? 3.666 -4.707 -18.683 1.00 91.38 94 VAL A CA 1
ATOM 761 C C . VAL A 1 94 ? 3.839 -4.148 -17.270 1.00 91.38 94 VAL A C 1
ATOM 763 O O . VAL A 1 94 ? 2.866 -3.713 -16.655 1.00 91.38 94 VAL A O 1
ATOM 766 N N . ASP A 1 95 ? 5.072 -4.092 -16.772 1.00 90.25 95 ASP A N 1
ATOM 767 C CA . ASP A 1 95 ? 5.385 -3.504 -15.468 1.00 90.25 95 ASP A CA 1
ATOM 768 C C . ASP A 1 95 ? 5.051 -2.001 -15.426 1.00 90.25 95 ASP A C 1
ATOM 770 O O . ASP A 1 95 ? 4.483 -1.509 -14.452 1.00 90.25 95 ASP A O 1
ATOM 774 N N . GLY A 1 96 ? 5.286 -1.284 -16.531 1.00 90.69 96 GLY A N 1
ATOM 775 C CA . GLY A 1 96 ? 4.861 0.108 -16.697 1.00 90.69 96 GLY A CA 1
ATOM 776 C C . GLY A 1 96 ? 3.341 0.289 -16.640 1.00 90.69 96 GLY A C 1
ATOM 777 O O . GLY A 1 96 ? 2.849 1.235 -16.025 1.00 90.69 96 GLY A O 1
ATOM 778 N N . ALA A 1 97 ? 2.569 -0.639 -17.211 1.00 90.12 97 ALA A N 1
ATOM 779 C CA . ALA A 1 97 ? 1.110 -0.625 -17.079 1.00 90.12 97 ALA A CA 1
ATOM 780 C C . ALA A 1 97 ? 0.658 -0.880 -15.626 1.00 90.12 97 ALA A C 1
ATOM 782 O O . ALA A 1 97 ? -0.343 -0.317 -15.169 1.00 90.12 97 ALA A O 1
ATOM 783 N N . ASN A 1 98 ? 1.422 -1.676 -14.870 1.00 93.25 98 ASN A N 1
ATOM 784 C CA . ASN A 1 98 ? 1.138 -2.004 -13.474 1.00 93.25 98 ASN A CA 1
ATOM 785 C C . ASN A 1 98 ? 1.357 -0.831 -12.496 1.00 93.25 98 ASN A C 1
ATOM 787 O O . ASN A 1 98 ? 0.865 -0.890 -11.369 1.00 93.25 98 ASN A O 1
ATOM 791 N N . LEU A 1 99 ? 2.007 0.261 -12.922 1.00 92.81 99 LEU A N 1
ATOM 792 C CA . LEU A 1 99 ? 2.203 1.470 -12.106 1.00 92.81 99 LEU A CA 1
ATOM 793 C C . LEU A 1 99 ? 0.893 2.068 -11.569 1.00 92.81 99 LEU A C 1
ATOM 795 O O . LEU A 1 99 ? 0.899 2.746 -10.547 1.00 92.81 99 LEU A O 1
ATOM 799 N N . THR A 1 100 ? -0.228 1.835 -12.256 1.00 89.75 100 THR A N 1
ATOM 800 C CA . THR A 1 100 ? -1.539 2.392 -11.885 1.00 89.75 100 THR A CA 1
ATOM 801 C C . THR A 1 100 ? -2.433 1.370 -11.193 1.00 89.75 100 THR A C 1
ATOM 803 O O . THR A 1 100 ? -2.977 1.639 -10.123 1.00 89.75 100 THR A O 1
ATOM 806 N N . LEU A 1 101 ? -2.579 0.180 -11.779 1.00 92.50 101 LEU A N 1
ATOM 807 C CA . LEU A 1 101 ? -3.488 -0.842 -11.265 1.00 92.50 101 LEU A CA 1
ATOM 808 C C . LEU A 1 101 ? -2.932 -1.545 -10.020 1.00 92.50 101 LEU A C 1
ATOM 810 O O . LEU A 1 101 ? -3.691 -1.834 -9.095 1.00 92.50 101 LEU A O 1
ATOM 814 N N . GLY A 1 102 ? -1.618 -1.783 -9.974 1.00 94.00 102 GLY A N 1
ATOM 815 C CA . GLY A 1 102 ? -0.954 -2.449 -8.858 1.00 94.00 102 GLY A CA 1
ATOM 816 C C . GLY A 1 102 ? -1.244 -1.767 -7.520 1.00 94.00 102 GLY A C 1
ATOM 817 O O . GLY A 1 102 ? -1.783 -2.423 -6.623 1.00 94.00 102 GLY A O 1
ATOM 818 N N . PRO A 1 103 ? -0.993 -0.451 -7.381 1.00 95.69 103 PRO A N 1
ATOM 819 C CA . PRO A 1 103 ? -1.243 0.252 -6.127 1.00 95.69 103 PRO A CA 1
ATOM 820 C C . PRO A 1 103 ? -2.695 0.191 -5.657 1.00 95.69 103 PRO A C 1
ATOM 822 O O . PRO A 1 103 ? -2.955 0.002 -4.470 1.00 95.69 103 PRO A O 1
ATOM 825 N N . LEU A 1 104 ? -3.654 0.280 -6.583 1.00 95.00 104 LEU A N 1
ATOM 826 C CA . LEU A 1 104 ? -5.079 0.181 -6.262 1.00 95.00 104 LEU A CA 1
ATOM 827 C C . LEU A 1 104 ? -5.449 -1.202 -5.715 1.00 95.00 104 LEU A C 1
ATOM 829 O O . LEU A 1 104 ? -6.215 -1.296 -4.754 1.00 95.00 104 LEU A O 1
ATOM 833 N N . ILE A 1 105 ? -4.887 -2.272 -6.287 1.00 95.94 105 ILE A N 1
ATOM 834 C CA . ILE A 1 105 ? -5.099 -3.643 -5.804 1.00 95.94 105 ILE A CA 1
ATOM 835 C C . ILE A 1 105 ? -4.528 -3.805 -4.391 1.00 95.94 105 ILE A C 1
ATOM 837 O O . ILE A 1 105 ? -5.228 -4.309 -3.511 1.00 95.94 105 ILE A O 1
ATOM 841 N N . TYR A 1 106 ? -3.298 -3.344 -4.145 1.00 94.44 106 TYR A N 1
ATOM 842 C CA . TYR A 1 106 ? -2.677 -3.412 -2.816 1.00 94.44 106 TYR A CA 1
ATOM 843 C C . TYR A 1 106 ? -3.427 -2.566 -1.781 1.00 94.44 106 TYR A C 1
ATOM 845 O O . TYR A 1 106 ? -3.672 -3.024 -0.663 1.00 94.44 106 TYR A O 1
ATOM 853 N N . GLY A 1 107 ? -3.868 -1.366 -2.156 1.00 95.69 107 GLY A N 1
ATOM 854 C CA . GLY A 1 107 ? -4.719 -0.514 -1.329 1.00 95.69 107 GLY A CA 1
ATOM 855 C C . GLY A 1 107 ? -6.037 -1.185 -0.948 1.00 95.69 107 GLY A C 1
ATOM 856 O O . GLY A 1 107 ? -6.423 -1.204 0.225 1.00 95.69 107 GLY A O 1
ATOM 857 N N . PHE A 1 108 ? -6.708 -1.801 -1.923 1.00 97.06 108 PHE A N 1
ATOM 858 C CA . PHE A 1 108 ? -7.939 -2.554 -1.693 1.00 97.06 108 PHE A CA 1
ATOM 859 C C . PHE A 1 108 ? -7.706 -3.786 -0.810 1.00 97.06 108 PHE A C 1
ATOM 861 O O . PHE A 1 108 ? -8.486 -4.052 0.106 1.00 97.06 108 PHE A O 1
ATOM 868 N N . GLN A 1 109 ? -6.603 -4.508 -1.014 1.00 97.19 109 GLN A N 1
ATOM 869 C CA . GLN A 1 109 ? -6.221 -5.633 -0.165 1.00 97.19 109 GLN A CA 1
ATOM 870 C C . GLN A 1 109 ? -6.000 -5.188 1.288 1.00 97.19 109 GLN A C 1
ATOM 872 O O . GLN A 1 109 ? -6.547 -5.804 2.205 1.00 97.19 109 GLN A O 1
ATOM 877 N N . ALA A 1 110 ? -5.262 -4.098 1.512 1.00 96.88 110 ALA A N 1
ATOM 878 C CA . ALA A 1 110 ? -5.056 -3.529 2.842 1.00 96.88 110 ALA A CA 1
ATOM 879 C C . ALA A 1 110 ? -6.386 -3.106 3.488 1.00 96.88 110 ALA A C 1
ATOM 881 O O . ALA A 1 110 ? -6.640 -3.427 4.651 1.00 96.88 110 ALA A O 1
ATOM 882 N N . PHE A 1 111 ? -7.278 -2.464 2.726 1.00 97.75 111 PHE A N 1
ATOM 883 C CA . PHE A 1 111 ? -8.626 -2.126 3.183 1.00 97.75 111 PHE A CA 1
ATOM 884 C C . PHE A 1 111 ? -9.392 -3.363 3.675 1.00 97.75 111 PHE A C 1
ATOM 886 O O . PHE A 1 111 ? -9.919 -3.352 4.790 1.00 97.75 111 PHE A O 1
ATOM 893 N N . LEU A 1 112 ? -9.412 -4.450 2.896 1.00 98.19 112 LEU A N 1
ATOM 894 C CA . LEU A 1 112 ? -10.071 -5.700 3.287 1.00 98.19 112 LEU A CA 1
ATOM 895 C C . LEU A 1 112 ? -9.464 -6.303 4.559 1.00 98.19 112 LEU A C 1
ATOM 897 O O . LEU A 1 112 ? -10.207 -6.738 5.442 1.00 98.19 112 LEU A O 1
ATOM 901 N N . VAL A 1 113 ? -8.134 -6.283 4.691 1.00 97.88 113 VAL A N 1
ATOM 902 C CA . VAL A 1 113 ? -7.435 -6.736 5.904 1.00 97.88 113 VAL A CA 1
ATOM 903 C C . VAL A 1 113 ? -7.885 -5.922 7.118 1.00 97.88 113 VAL A C 1
ATOM 905 O O . VAL A 1 113 ? -8.274 -6.492 8.139 1.00 97.88 113 VAL A O 1
ATOM 908 N N . PHE A 1 114 ? -7.906 -4.593 7.013 1.00 98.12 114 PHE A N 1
ATOM 909 C CA . PHE A 1 114 ? -8.331 -3.724 8.108 1.00 98.12 114 PHE A CA 1
ATOM 910 C C . PHE A 1 114 ? -9.805 -3.903 8.473 1.00 98.12 114 PHE A C 1
ATOM 912 O O . PHE A 1 114 ? -10.142 -3.928 9.660 1.00 98.12 114 PHE A O 1
ATOM 919 N N . VAL A 1 115 ? -10.684 -4.076 7.483 1.00 97.69 115 VAL A N 1
ATOM 920 C CA . VAL A 1 115 ? -12.096 -4.404 7.711 1.00 97.69 115 VAL A CA 1
ATOM 921 C C . VAL A 1 115 ? -12.220 -5.740 8.443 1.00 97.69 115 VAL A C 1
ATOM 923 O O . VAL A 1 115 ? -12.913 -5.807 9.460 1.00 97.69 115 VAL A O 1
ATOM 926 N N . GLY A 1 116 ? -11.505 -6.776 7.997 1.00 97.81 116 GLY A N 1
ATOM 927 C CA . GLY A 1 116 ? -11.475 -8.087 8.646 1.00 97.81 116 GLY A CA 1
ATOM 928 C C . GLY A 1 116 ? -11.043 -8.003 10.111 1.00 97.81 116 GLY A C 1
ATOM 929 O O . GLY A 1 116 ? -11.745 -8.498 10.995 1.00 97.81 116 GLY A O 1
ATOM 930 N N . ILE A 1 117 ? -9.951 -7.285 10.396 1.00 96.81 117 ILE A N 1
ATOM 931 C CA . ILE A 1 117 ? -9.475 -7.031 11.766 1.00 96.81 117 ILE A CA 1
ATOM 932 C C . ILE A 1 117 ? -10.539 -6.284 12.579 1.00 96.81 117 ILE A C 1
ATOM 934 O O . ILE A 1 117 ? -10.856 -6.663 13.708 1.00 96.81 117 ILE A O 1
ATOM 938 N N . ALA A 1 118 ? -11.126 -5.222 12.024 1.00 95.56 118 ALA A N 1
ATOM 939 C CA . ALA A 1 118 ? -12.113 -4.410 12.725 1.00 95.56 118 ALA A CA 1
ATOM 940 C C . ALA A 1 118 ? -13.387 -5.199 13.071 1.00 95.56 118 ALA A C 1
ATOM 942 O O . ALA A 1 118 ? -13.923 -5.028 14.178 1.00 95.56 118 ALA A O 1
ATOM 943 N N . VAL A 1 119 ? -13.854 -6.059 12.160 1.00 96.12 119 VAL A N 1
ATOM 944 C CA . VAL A 1 119 ? -14.979 -6.982 12.369 1.00 96.12 119 VAL A CA 1
ATOM 945 C C . VAL A 1 119 ? -14.612 -8.031 13.415 1.00 96.12 119 VAL A C 1
ATOM 947 O O . VAL A 1 119 ? -15.331 -8.152 14.407 1.00 96.12 119 VAL A O 1
ATOM 950 N N . GLY A 1 120 ? -13.468 -8.705 13.273 1.00 96.31 120 GLY A N 1
ATOM 951 C CA . GLY A 1 120 ? -12.991 -9.717 14.220 1.00 96.31 120 GLY A CA 1
ATOM 952 C C . GLY A 1 120 ? -12.886 -9.182 15.650 1.00 96.31 120 GLY A C 1
ATOM 953 O O . GLY A 1 120 ? -13.441 -9.767 16.580 1.00 96.31 120 GLY A O 1
ATOM 954 N N . LEU A 1 121 ? -12.291 -7.998 15.832 1.00 94.19 121 LEU A N 1
ATOM 955 C CA . LEU A 1 121 ? -12.216 -7.325 17.136 1.00 94.19 121 LEU A CA 1
ATOM 956 C C . LEU A 1 121 ? -13.602 -6.961 17.694 1.00 94.19 121 LEU A C 1
ATOM 958 O O . LEU A 1 121 ? -13.806 -6.939 18.910 1.00 94.19 121 LEU A O 1
ATOM 962 N N . SER A 1 122 ? -14.565 -6.652 16.824 1.00 91.31 122 SER A N 1
ATOM 963 C CA . SER A 1 122 ? -15.935 -6.330 17.235 1.00 91.31 122 SER A CA 1
ATOM 964 C C . SER A 1 122 ? -16.702 -7.574 17.690 1.00 91.31 122 SER A C 1
ATOM 966 O O . SER A 1 122 ? -17.364 -7.515 18.728 1.00 91.31 122 SER A O 1
ATOM 968 N N . VAL A 1 123 ? -16.563 -8.695 16.973 1.00 92.62 123 VAL A N 1
ATOM 969 C CA . VAL A 1 123 ? -17.132 -9.999 17.350 1.00 92.62 123 VAL A CA 1
ATOM 970 C C . VAL A 1 123 ? -16.524 -10.487 18.660 1.00 92.62 123 VAL A C 1
ATOM 972 O O . VAL A 1 123 ? -17.257 -10.788 19.600 1.00 92.62 123 VAL A O 1
ATOM 975 N N . LEU A 1 124 ? -15.193 -10.468 18.775 1.00 92.19 124 LEU A N 1
ATOM 976 C CA . LEU A 1 124 ? -14.481 -10.885 19.983 1.00 92.19 124 LEU A CA 1
ATOM 977 C C . LEU A 1 124 ? -14.971 -10.118 21.219 1.00 92.19 124 LEU A C 1
ATOM 979 O O . LEU A 1 124 ? -15.258 -10.696 22.267 1.00 92.19 124 LEU A O 1
ATOM 983 N N . ARG A 1 125 ? -15.152 -8.801 21.086 1.00 86.94 125 ARG A N 1
ATOM 984 C CA . ARG A 1 125 ? -15.689 -7.970 22.167 1.00 86.94 125 ARG A CA 1
ATOM 985 C C . ARG A 1 125 ? -17.136 -8.319 22.523 1.00 86.94 125 ARG A C 1
ATOM 987 O O . ARG A 1 125 ? -17.494 -8.248 23.699 1.00 86.94 125 ARG A O 1
ATOM 994 N N . ALA A 1 126 ? -17.973 -8.640 21.537 1.00 87.31 126 ALA A N 1
ATOM 995 C CA . ALA A 1 126 ? -19.352 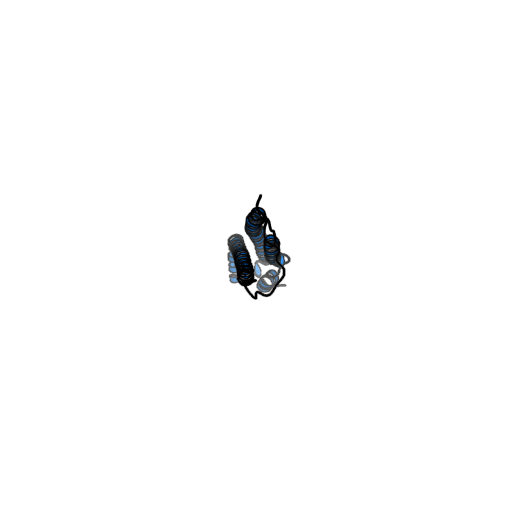-9.052 21.782 1.00 87.31 126 ALA A CA 1
ATOM 996 C C . ALA A 1 126 ? -19.402 -10.367 22.575 1.00 87.31 126 ALA A C 1
ATOM 998 O O . ALA A 1 126 ? -20.119 -10.433 23.574 1.00 87.31 126 ALA A O 1
ATOM 999 N N . LEU A 1 127 ? -18.566 -11.345 22.211 1.00 91.06 127 LEU A N 1
ATOM 1000 C CA . LEU A 1 127 ? -18.439 -12.622 22.920 1.00 91.06 127 LEU A CA 1
ATOM 1001 C C . LEU A 1 127 ? -18.012 -12.426 24.382 1.00 91.06 127 LEU A C 1
ATOM 1003 O O . LEU A 1 127 ? -18.664 -12.940 25.290 1.00 91.06 127 LEU A O 1
ATOM 1007 N N . PHE A 1 128 ? -16.985 -11.607 24.640 1.00 88.50 128 PHE A N 1
ATOM 1008 C CA . PHE A 1 128 ? -16.559 -11.305 26.013 1.00 88.50 128 PHE A CA 1
ATOM 1009 C C . PHE A 1 128 ? -17.634 -10.588 26.837 1.00 88.50 128 PHE A C 1
ATOM 1011 O O . PHE A 1 128 ? -17.750 -10.819 28.042 1.00 88.50 128 PHE A O 1
ATOM 1018 N N . LYS A 1 129 ? -18.435 -9.717 26.210 1.00 83.94 129 LYS A N 1
ATOM 1019 C CA . LYS A 1 129 ? -19.538 -9.038 26.898 1.00 83.94 129 LYS A CA 1
ATOM 1020 C C . LYS A 1 129 ? -20.686 -9.999 27.219 1.00 83.94 129 LYS A C 1
ATOM 1022 O O . LYS A 1 129 ? -21.250 -9.874 28.301 1.00 83.94 129 LYS A O 1
ATOM 1027 N N . SER A 1 130 ? -21.013 -10.926 26.313 1.00 79.81 130 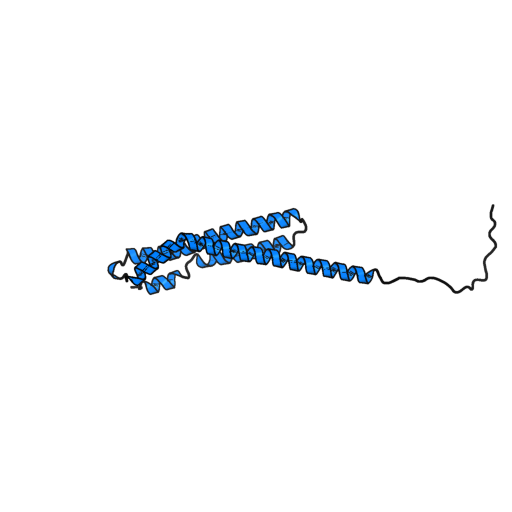SER A N 1
ATOM 1028 C CA . SER A 1 130 ? -22.029 -11.960 26.556 1.00 79.81 130 SER A CA 1
ATOM 1029 C C . SER A 1 130 ? -21.624 -12.841 27.731 1.00 79.81 130 SER A C 1
ATOM 1031 O O . SER A 1 130 ? -22.336 -12.881 28.724 1.00 79.81 130 SER A O 1
ATOM 1033 N N . ARG A 1 131 ? -20.402 -13.394 27.694 1.00 77.75 131 ARG A N 1
ATOM 1034 C CA . ARG A 1 131 ? -19.882 -14.270 28.753 1.00 77.75 131 ARG A CA 1
ATOM 1035 C C . ARG A 1 131 ? -19.927 -13.619 30.137 1.00 77.75 131 ARG A C 1
ATOM 1037 O O . ARG A 1 131 ? -20.295 -14.260 31.110 1.00 77.75 131 ARG A O 1
ATOM 1044 N N . ARG A 1 132 ? -19.580 -12.328 30.228 1.00 76.50 132 ARG A N 1
ATOM 1045 C CA . ARG A 1 132 ? -19.648 -11.579 31.493 1.00 76.50 132 ARG A CA 1
ATOM 1046 C C . ARG A 1 132 ? -21.083 -11.372 31.986 1.00 76.50 132 ARG A C 1
ATOM 1048 O O . ARG A 1 132 ? -21.286 -11.290 33.193 1.00 76.50 132 ARG A O 1
ATOM 1055 N N . LYS A 1 133 ? -22.053 -11.237 31.076 1.00 75.44 133 LYS A N 1
ATOM 1056 C CA . LYS A 1 133 ? -23.469 -11.114 31.433 1.00 75.44 133 LYS A CA 1
ATOM 1057 C C . LYS A 1 133 ? -23.980 -12.440 31.999 1.00 75.44 133 LYS A C 1
ATOM 1059 O O . LYS A 1 133 ? -24.569 -12.421 33.069 1.00 75.44 133 LYS A O 1
ATOM 1064 N N . ASP A 1 134 ? -23.655 -13.558 31.353 1.00 71.31 134 ASP A N 1
ATOM 1065 C CA . ASP A 1 134 ? -24.104 -14.893 31.767 1.00 71.31 134 ASP A CA 1
ATOM 1066 C C . ASP A 1 134 ? -23.602 -15.242 33.182 1.00 71.31 134 ASP A C 1
ATOM 1068 O O . ASP A 1 134 ? -24.406 -15.586 34.042 1.00 71.31 134 ASP A O 1
ATOM 1072 N N . THR A 1 135 ? -22.322 -14.982 33.493 1.00 67.81 135 THR A N 1
ATOM 1073 C CA . THR A 1 135 ? -21.755 -15.193 34.845 1.00 67.81 135 THR A CA 1
ATOM 1074 C C . THR A 1 135 ? -22.455 -14.391 35.953 1.00 67.81 135 THR A C 1
ATOM 1076 O O . THR A 1 135 ? -22.550 -14.863 37.080 1.00 67.81 135 THR A O 1
ATOM 1079 N N . MET A 1 136 ? -22.941 -13.175 35.671 1.00 58.44 136 MET A N 1
ATOM 1080 C CA . MET A 1 136 ? -23.634 -12.357 36.681 1.00 58.44 136 MET A CA 1
ATOM 1081 C C . MET A 1 136 ? -25.087 -12.785 36.906 1.00 58.44 136 MET A C 1
ATOM 1083 O O . MET A 1 136 ? -25.622 -12.533 37.981 1.00 58.44 136 MET A O 1
ATOM 1087 N N . THR A 1 137 ? -25.719 -13.419 35.918 1.00 59.72 137 THR A N 1
ATOM 1088 C CA . THR A 1 137 ? -27.099 -13.912 36.048 1.00 59.72 137 THR A CA 1
ATOM 1089 C C . THR A 1 137 ? -27.143 -15.151 36.945 1.00 59.72 137 THR A C 1
ATOM 1091 O O . THR A 1 137 ? -27.922 -15.170 37.888 1.00 59.72 137 THR A O 1
ATOM 1094 N N . ASP A 1 138 ? -26.199 -16.086 36.779 1.00 55.75 138 ASP A N 1
ATOM 1095 C CA . ASP A 1 138 ? -26.097 -17.286 37.632 1.00 55.75 138 ASP A CA 1
ATOM 1096 C C . ASP A 1 138 ? -25.790 -16.981 39.109 1.00 55.75 138 ASP A C 1
ATOM 1098 O O . ASP A 1 138 ? -26.097 -17.784 39.983 1.00 55.75 138 ASP A O 1
ATOM 1102 N N . THR A 1 139 ? -25.191 -15.825 39.424 1.00 52.66 139 THR A N 1
ATOM 1103 C CA . THR A 1 139 ? -24.871 -15.471 40.824 1.00 52.66 139 THR A CA 1
ATOM 1104 C C . THR A 1 139 ? -26.063 -14.840 41.559 1.00 52.66 139 THR A C 1
ATOM 1106 O O . THR A 1 139 ? -26.096 -14.847 42.785 1.00 52.66 139 THR A O 1
ATOM 1109 N N . ASN A 1 140 ? -27.045 -14.291 40.833 1.00 52.78 140 ASN A N 1
ATOM 1110 C CA . ASN A 1 140 ? -28.223 -13.645 41.427 1.00 52.78 140 ASN A CA 1
ATOM 1111 C C . ASN A 1 140 ? -29.413 -14.598 41.626 1.00 52.78 140 ASN A C 1
ATOM 1113 O O . ASN A 1 140 ? -30.340 -14.239 42.348 1.00 52.78 140 ASN A O 1
ATOM 1117 N N . ASP A 1 141 ? -29.376 -15.798 41.043 1.00 49.41 141 ASP A N 1
ATOM 1118 C CA . ASP A 1 141 ? -30.423 -16.819 41.192 1.00 49.41 141 ASP A CA 1
ATOM 1119 C C . ASP A 1 141 ? -30.148 -17.797 42.349 1.00 49.41 141 ASP A C 1
ATOM 1121 O O . ASP A 1 141 ? -30.762 -18.860 42.443 1.00 49.41 141 ASP A O 1
ATOM 1125 N N . GLN A 1 142 ? -29.248 -17.443 43.271 1.00 45.09 142 GLN A N 1
ATOM 1126 C CA . GLN A 1 142 ? -29.077 -18.170 44.524 1.00 45.09 142 GLN A CA 1
ATOM 1127 C C . GLN A 1 142 ? -29.997 -17.538 45.586 1.00 45.09 142 GLN A C 1
ATOM 1129 O O . GLN A 1 142 ? -29.725 -16.422 46.033 1.00 45.09 142 GLN A O 1
ATOM 1134 N N . PRO A 1 143 ? -31.103 -18.195 45.991 1.00 42.09 143 PRO A N 1
ATOM 1135 C CA . PRO A 1 143 ? -32.012 -17.627 46.972 1.00 42.09 143 PRO A CA 1
ATOM 1136 C C . PRO A 1 143 ? -31.350 -17.702 48.348 1.00 42.09 143 PRO A C 1
ATOM 1138 O O . PRO A 1 143 ? -31.309 -18.751 48.992 1.00 42.09 143 PRO A O 1
ATOM 1141 N N . THR A 1 144 ? -30.809 -16.580 48.811 1.00 52.50 144 THR A N 1
ATOM 1142 C CA . THR A 1 144 ? -30.430 -16.415 50.212 1.00 52.50 144 THR A CA 1
ATOM 1143 C C . THR A 1 144 ? -31.722 -16.289 51.025 1.00 52.50 144 THR A C 1
ATOM 1145 O O . THR A 1 144 ? -32.381 -15.256 50.978 1.00 52.50 144 THR A O 1
ATOM 1148 N N . HIS A 1 145 ? -32.037 -17.360 51.761 1.00 46.03 145 HIS A N 1
ATOM 1149 C CA . HIS A 1 145 ? -33.105 -17.535 52.760 1.00 46.03 145 HIS A CA 1
ATOM 1150 C C . HIS A 1 145 ? -34.523 -17.894 52.279 1.00 46.03 145 HIS A C 1
ATOM 1152 O O . HIS A 1 145 ? -35.248 -17.052 51.755 1.00 46.03 145 HIS A O 1
ATOM 1158 N N . PRO A 1 146 ? -35.014 -19.086 52.668 1.00 41.88 146 PRO A N 1
ATOM 1159 C CA . PRO A 1 146 ? -36.315 -19.231 53.291 1.00 41.88 146 PRO A CA 1
ATOM 1160 C C . PRO A 1 146 ? -36.145 -19.121 54.816 1.00 41.88 146 PRO A C 1
ATOM 1162 O O . PRO A 1 146 ? -35.464 -19.922 55.456 1.00 41.88 146 PRO A O 1
ATOM 1165 N N . GLU A 1 147 ? -36.723 -18.073 55.387 1.00 45.50 147 GLU A N 1
ATOM 1166 C CA . GLU A 1 147 ? -36.944 -17.926 56.824 1.00 45.50 147 GLU A CA 1
ATOM 1167 C C . GLU A 1 147 ? -38.087 -18.864 57.281 1.00 45.50 147 GLU A C 1
ATOM 1169 O O . GLU A 1 147 ? -38.863 -19.305 56.432 1.00 45.50 147 GLU A O 1
ATOM 1174 N N . ILE A 1 148 ? -38.225 -19.056 58.612 1.00 42.22 148 ILE A N 1
ATOM 1175 C CA . ILE A 1 148 ? -39.349 -19.672 59.380 1.00 42.22 148 ILE A CA 1
ATOM 1176 C C . ILE A 1 148 ? -39.172 -21.189 59.664 1.00 42.22 148 ILE A C 1
ATOM 1178 O O . ILE A 1 148 ? -39.011 -21.968 58.739 1.00 42.22 148 ILE A O 1
ATOM 1182 N N . GLN A 1 149 ? -39.227 -21.750 60.886 1.00 43.19 149 GLN A N 1
ATOM 1183 C CA . GLN A 1 149 ? -39.566 -21.319 62.257 1.00 43.19 149 GLN A CA 1
ATOM 1184 C C . GLN A 1 149 ? -39.014 -22.375 63.246 1.00 43.19 149 GLN A C 1
ATOM 1186 O O . GLN A 1 149 ? -39.162 -23.565 62.989 1.00 43.19 149 GLN A O 1
ATOM 1191 N N . THR A 1 150 ? -38.554 -21.964 64.431 1.00 37.97 150 THR A N 1
ATOM 1192 C CA . THR A 1 150 ? -38.797 -22.726 65.674 1.00 37.97 150 THR A CA 1
ATOM 1193 C C . THR A 1 150 ? -39.060 -21.738 66.802 1.00 37.97 150 THR A C 1
ATOM 1195 O O . THR A 1 150 ? -38.166 -21.031 67.261 1.00 37.97 150 THR A O 1
ATOM 1198 N N . SER A 1 151 ? -40.340 -21.671 67.171 1.00 55.22 151 SER A N 1
ATOM 1199 C CA . SER A 1 151 ? -40.845 -21.250 68.476 1.00 55.22 151 SER A CA 1
ATOM 1200 C C . SER A 1 151 ? -40.023 -21.888 69.592 1.00 55.22 151 SER A C 1
ATOM 1202 O O . SER A 1 151 ? -39.851 -23.098 69.551 1.00 55.22 151 SER A O 1
ATOM 1204 N N . ASP A 1 152 ? -39.558 -21.079 70.547 1.00 47.69 152 ASP A N 1
ATOM 1205 C CA . ASP A 1 152 ? -39.532 -21.375 71.991 1.00 47.69 152 ASP A CA 1
ATOM 1206 C C . ASP A 1 152 ? -38.918 -20.173 72.729 1.00 47.69 152 ASP A C 1
ATOM 1208 O O . ASP A 1 152 ? -37.722 -20.115 73.005 1.00 47.69 152 ASP A O 1
ATOM 1212 N N . ASN A 1 153 ? -39.739 -19.161 73.030 1.00 46.84 153 ASN A N 1
ATOM 1213 C CA . ASN A 1 153 ? -39.354 -18.089 73.948 1.00 46.84 153 ASN A CA 1
ATOM 1214 C C . ASN A 1 153 ? -40.496 -17.828 74.955 1.00 46.84 153 ASN A C 1
ATOM 1216 O O . ASN A 1 153 ? -41.550 -17.348 74.537 1.00 46.84 153 ASN A O 1
ATOM 1220 N N . PRO A 1 154 ? -40.338 -18.138 76.260 1.00 53.53 154 PRO A N 1
ATOM 1221 C CA . PRO A 1 154 ? -41.426 -18.058 77.244 1.00 53.53 154 PRO A CA 1
ATOM 1222 C C . PRO A 1 154 ? -41.700 -16.656 77.813 1.00 53.53 154 PRO A C 1
ATOM 1224 O O . PRO A 1 154 ? -42.562 -16.516 78.676 1.00 53.53 154 PRO A O 1
ATOM 1227 N N . TYR A 1 155 ? -40.989 -15.612 77.382 1.00 46.16 155 TYR A N 1
ATOM 1228 C CA . TYR A 1 155 ? -41.109 -14.280 77.980 1.00 46.16 155 TYR A CA 1
ATOM 1229 C C . TYR A 1 155 ? -41.565 -13.237 76.963 1.00 46.16 155 TYR A C 1
ATOM 1231 O O . TYR A 1 155 ? -40.753 -12.523 76.380 1.00 46.16 155 TYR A O 1
ATOM 1239 N N . HIS A 1 156 ? -42.881 -13.106 76.798 1.00 52.59 156 HIS A N 1
ATOM 1240 C CA . HIS A 1 156 ? -43.482 -11.922 76.186 1.00 52.59 156 HIS A CA 1
ATOM 1241 C C . HIS A 1 156 ? -44.536 -11.333 77.139 1.00 52.59 156 HIS A C 1
ATOM 1243 O O . HIS A 1 156 ? -45.535 -12.000 77.410 1.00 52.59 156 HIS A O 1
ATOM 1249 N N . PRO A 1 157 ? -44.352 -10.111 77.678 1.00 52.59 157 PRO A N 1
ATOM 1250 C CA . PRO A 1 157 ? -45.434 -9.401 78.350 1.00 52.59 157 PRO A CA 1
ATOM 1251 C C . PRO A 1 157 ? -46.428 -8.832 77.315 1.00 52.59 157 PRO A C 1
ATOM 1253 O O . PRO A 1 157 ? -46.028 -8.540 76.182 1.00 52.59 157 PRO A O 1
ATOM 1256 N N . PRO A 1 158 ? -47.721 -8.702 77.674 1.00 53.31 158 PRO A N 1
ATOM 1257 C CA . PRO A 1 158 ? -48.785 -8.380 76.730 1.00 53.31 158 PRO A CA 1
ATOM 1258 C C . PRO A 1 158 ? -48.725 -6.926 76.245 1.00 53.31 158 PRO A C 1
ATOM 1260 O O . PRO A 1 158 ? -48.454 -6.001 77.009 1.00 53.31 158 PRO A O 1
ATOM 1263 N N . ASN A 1 159 ? -49.031 -6.748 74.958 1.00 54.47 159 ASN A N 1
ATOM 1264 C CA . ASN A 1 159 ? -49.196 -5.457 74.298 1.00 54.47 159 ASN A CA 1
ATOM 1265 C C . ASN A 1 159 ? -50.302 -4.635 74.977 1.00 54.47 159 ASN A C 1
ATOM 1267 O O . ASN A 1 159 ? -51.457 -5.060 74.994 1.00 54.47 159 ASN A O 1
ATOM 1271 N N . VAL A 1 160 ? -49.968 -3.436 75.458 1.00 45.03 160 VAL A N 1
ATOM 1272 C CA . VAL A 1 160 ? -50.965 -2.408 75.781 1.00 45.03 160 VAL A CA 1
ATOM 1273 C C . VAL A 1 160 ? -51.078 -1.497 74.564 1.00 45.03 160 VAL A C 1
ATOM 1275 O O . VAL A 1 160 ? -50.144 -0.769 74.230 1.00 45.03 160 VAL A O 1
ATOM 1278 N N . ALA A 1 161 ? -52.202 -1.599 73.859 1.00 45.41 161 ALA A N 1
ATOM 1279 C CA . ALA A 1 161 ? -52.619 -0.607 72.882 1.00 45.41 161 ALA A CA 1
ATOM 1280 C C . ALA A 1 161 ? -53.404 0.495 73.611 1.00 45.41 161 ALA A C 1
ATOM 1282 O O . ALA A 1 161 ? -54.326 0.170 74.358 1.00 45.41 161 ALA A O 1
ATOM 1283 N N . THR A 1 162 ? -53.020 1.748 73.325 1.00 41.00 162 THR A N 1
ATOM 1284 C CA . THR A 1 162 ? -53.587 3.054 73.746 1.00 41.00 162 THR A CA 1
ATOM 1285 C C . THR A 1 162 ? -53.591 3.390 75.230 1.00 41.00 162 THR A C 1
ATOM 1287 O O . THR A 1 162 ? -54.306 2.717 75.999 1.00 41.00 162 THR A O 1
#

Foldseek 3Di:
DDALVNLLVVLLDDPLVVQLVVLLVVLLVQLVVLLPDPDPVCSVVSLVCSLLVSLVSSLVSQLVSLVSSLVSSVVVCVVCVVRADPVSVVVSVVSVVCSPVVSVVRSVVSSVSSVVSNVVSVVVVVVVVVVVVVVVVVVVPPDDDDDDDDDDDPDDDDDDDD

Organism: NCBI:txid2528013

pLDDT: mean 85.42, std 17.21, range [37.97, 98.19]

Secondary structure (DSSP, 8-state):
---HHHHHHHTTS-TTTTHHHHHHHHHHHHHHHHHH-S-HHHHHHHHHHHHHHHHHHHHHHHHHHHHHHHHHHHHHHHH-GGG--HHHHHHHHHHHHHHHHHHHHHHHHHHHHHHHHHHHHHHHHHHHHHHHHHHHHHHH-S--------------PPP---

Radius of gyration: 33.65 Å; chains: 1; bounding box: 82×31×106 Å

Sequence (162 aa):
METFDQIWESSRTNSLSWMYPAAVWCGAGILIALSVIKNRWLRRIGKLAAIFGFAILATEFSAQEIYEKWRLRREWADLHPAQMTEDGLQALTVDGANLTLGPLIYGFQAFLVFVGIAVGLSVLRALFKSRRKDTMTDTNDQPTHPEIQTSDNPYHPPNVAT